Protein AF-A0A7Y5VSL1-F1 (afdb_monomer)

Nearest PDB structures (foldseek):
  8qbn-assembly1_Y  TM=4.843E-01  e=3.886E+00  Homo sapiens
  2lt4-assembly1_A  TM=4.562E-01  e=4.986E+00  Myxococcus xanthus DK 1622
  6ahu-assembly1_K  TM=3.335E-01  e=1.625E+00  Homo sapiens
  7ae7-assembly1_b  TM=4.234E-01  e=3.224E+00  Sedimentibacter hydroxybenzoicus

Solvent-accessible surface area (backbone atoms only — not com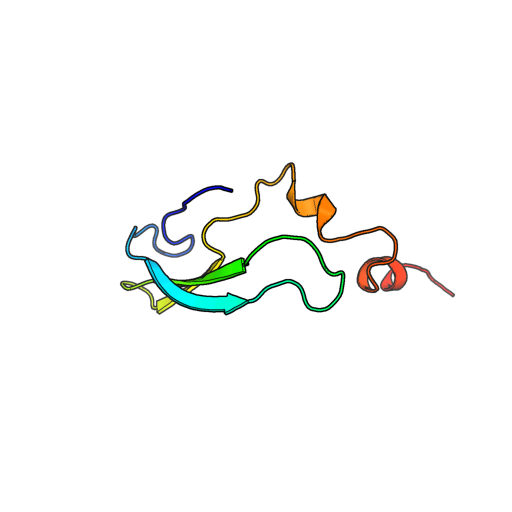parable to full-atom values): 4519 Å² total; per-residue (Å²): 115,41,82,71,49,36,91,87,77,64,50,79,41,76,38,89,71,48,75,46,59,49,87,84,84,59,54,87,64,73,52,30,35,22,31,27,76,81,82,62,52,74,44,66,48,54,33,71,46,82,92,54,50,60,74,82,57,50,89,82,37,67,78,67,61,74,76,64,81,133

Mean predicted aligned error: 5.24 Å

Sequence (70 aa):
MLHRACPLCLTDRPAPFLSAGDVWFGHPGTFTIVRCGACTALYTSPAVPPEEIGRYYPSDYAAHAADRPD

pLDDT: mean 89.47, std 10.73, range [52.78, 98.31]

Structure (mmCIF, N/CA/C/O backbone):
data_AF-A0A7Y5VSL1-F1
#
_entry.id   AF-A0A7Y5VSL1-F1
#
loop_
_atom_site.group_PDB
_atom_site.id
_atom_site.type_symbol
_atom_site.label_atom_id
_atom_site.label_alt_id
_atom_site.label_comp_id
_atom_site.label_asym_id
_atom_site.label_entity_id
_atom_site.label_seq_id
_atom_site.pdbx_PDB_ins_code
_atom_site.Cartn_x
_atom_site.Cartn_y
_atom_site.Cartn_z
_atom_site.occupancy
_atom_site.B_iso_or_equiv
_atom_site.auth_seq_id
_atom_site.auth_comp_id
_atom_site.auth_asym_id
_atom_site.auth_atom_id
_atom_site.pdbx_PDB_model_num
ATOM 1 N N . MET A 1 1 ? 10.667 2.869 3.710 1.00 68.69 1 MET A N 1
ATOM 2 C CA . MET A 1 1 ? 9.316 2.323 3.999 1.00 68.69 1 MET A CA 1
ATOM 3 C C . MET A 1 1 ? 8.750 2.986 5.248 1.00 68.69 1 MET A C 1
ATOM 5 O O . MET A 1 1 ? 9.409 2.970 6.278 1.00 68.69 1 MET A O 1
ATOM 9 N N . LEU A 1 2 ? 7.568 3.595 5.147 1.00 76.44 2 LEU A N 1
ATOM 10 C CA . LEU A 1 2 ? 6.958 4.408 6.205 1.00 76.44 2 LEU A CA 1
ATOM 11 C C . LEU A 1 2 ? 5.720 3.707 6.785 1.00 76.44 2 LEU A C 1
ATOM 13 O O . LEU A 1 2 ? 4.768 3.426 6.054 1.00 76.44 2 LEU A O 1
ATOM 17 N N . HIS A 1 3 ? 5.716 3.434 8.095 1.00 79.75 3 HIS A N 1
ATOM 18 C CA . HIS A 1 3 ? 4.488 3.067 8.816 1.00 79.75 3 HIS A CA 1
ATOM 19 C C . HIS A 1 3 ? 3.508 4.244 8.782 1.00 79.75 3 HIS A C 1
ATOM 21 O O . HIS A 1 3 ? 3.923 5.395 8.917 1.00 79.75 3 HIS A O 1
ATOM 27 N N . ARG A 1 4 ? 2.213 3.971 8.604 1.00 83.19 4 ARG A N 1
ATOM 28 C CA . ARG A 1 4 ? 1.176 5.010 8.550 1.00 83.19 4 ARG A CA 1
ATOM 29 C C . ARG A 1 4 ? -0.108 4.568 9.242 1.00 83.19 4 ARG A C 1
ATOM 31 O O . ARG A 1 4 ? -0.578 3.444 9.038 1.00 83.19 4 ARG A O 1
ATOM 38 N N . ALA A 1 5 ? -0.720 5.508 9.959 1.00 94.19 5 ALA A N 1
ATOM 39 C CA . ALA A 1 5 ? -2.116 5.411 10.362 1.00 94.19 5 ALA A CA 1
ATOM 40 C C . ALA A 1 5 ? -3.032 5.313 9.126 1.00 94.19 5 ALA A C 1
ATOM 42 O O . ALA A 1 5 ? -2.627 5.609 7.994 1.00 94.19 5 ALA A O 1
ATOM 43 N N . CYS A 1 6 ? -4.285 4.897 9.331 1.00 95.75 6 CYS A N 1
ATOM 44 C CA . CYS A 1 6 ? -5.239 4.763 8.236 1.00 95.75 6 CYS A CA 1
ATOM 45 C C . CYS A 1 6 ? -5.404 6.097 7.484 1.00 95.75 6 CYS A C 1
ATOM 47 O O . CYS A 1 6 ? -5.789 7.088 8.098 1.00 95.75 6 CYS A O 1
ATOM 49 N N . PRO A 1 7 ? -5.208 6.143 6.156 1.00 94.62 7 PRO A N 1
ATOM 50 C CA . PRO A 1 7 ? -5.309 7.393 5.401 1.00 94.62 7 PRO A CA 1
ATOM 51 C C . PRO A 1 7 ? -6.730 7.947 5.283 1.00 94.62 7 PRO A C 1
ATOM 53 O O . PRO A 1 7 ? -6.890 9.092 4.882 1.00 94.62 7 PRO A O 1
ATOM 56 N N . LEU A 1 8 ? -7.753 7.141 5.586 1.00 96.56 8 LEU A N 1
ATOM 57 C CA . LEU A 1 8 ? -9.151 7.561 5.477 1.00 96.56 8 LEU A CA 1
ATOM 58 C C . LEU A 1 8 ? -9.716 8.063 6.807 1.00 96.56 8 LEU A C 1
ATOM 60 O O . LEU A 1 8 ? -10.360 9.102 6.839 1.00 96.56 8 LEU A O 1
ATOM 64 N N . CYS A 1 9 ? -9.493 7.331 7.905 1.00 97.69 9 CY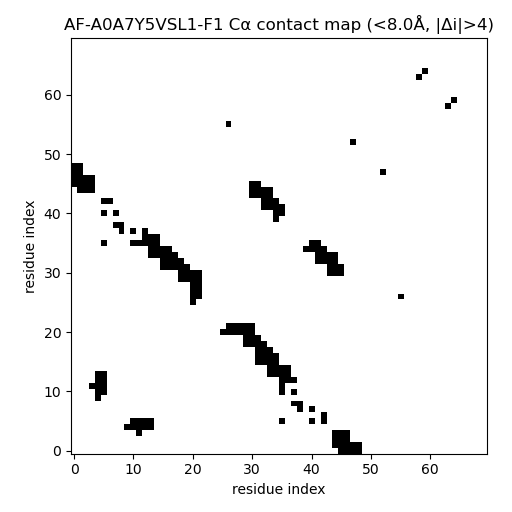S A N 1
ATOM 65 C CA . CYS A 1 9 ? -10.062 7.670 9.219 1.00 97.69 9 CYS A CA 1
ATOM 66 C C . CYS A 1 9 ? -9.022 8.058 10.277 1.00 97.69 9 CYS A C 1
ATOM 68 O O . CYS A 1 9 ? -9.378 8.252 11.436 1.00 97.69 9 CYS A O 1
ATOM 70 N N . LEU A 1 10 ? -7.738 8.108 9.907 1.00 96.44 10 LEU A N 1
ATOM 71 C CA . LEU A 1 10 ? -6.604 8.511 10.750 1.00 96.44 10 LEU A CA 1
ATOM 72 C C . LEU A 1 10 ? -6.352 7.644 11.996 1.00 96.44 10 LEU A C 1
ATOM 74 O O . LEU A 1 10 ? -5.437 7.916 12.766 1.00 96.44 10 LEU A O 1
ATOM 78 N N . THR A 1 11 ? -7.105 6.558 12.183 1.00 97.19 11 THR A N 1
ATOM 79 C CA . THR A 1 11 ? -6.882 5.609 13.280 1.00 97.19 11 THR A CA 1
ATOM 80 C C . THR A 1 11 ? -5.684 4.702 12.987 1.00 97.19 11 THR A C 1
ATOM 82 O O . THR A 1 11 ? -5.592 4.127 11.898 1.00 97.19 11 THR A O 1
ATOM 85 N N . ASP A 1 12 ? -4.810 4.496 13.975 1.00 96.50 12 ASP A N 1
ATOM 86 C CA . ASP A 1 12 ? -3.679 3.562 13.889 1.00 96.50 12 ASP A CA 1
ATOM 87 C C . ASP A 1 12 ? -4.048 2.173 14.439 1.00 96.50 12 ASP A C 1
ATOM 89 O O . ASP A 1 12 ? -3.647 1.762 15.524 1.00 96.50 12 ASP A O 1
ATOM 93 N N . ARG A 1 13 ? -4.907 1.463 13.697 1.00 96.44 13 ARG A N 1
ATOM 94 C CA . ARG A 1 13 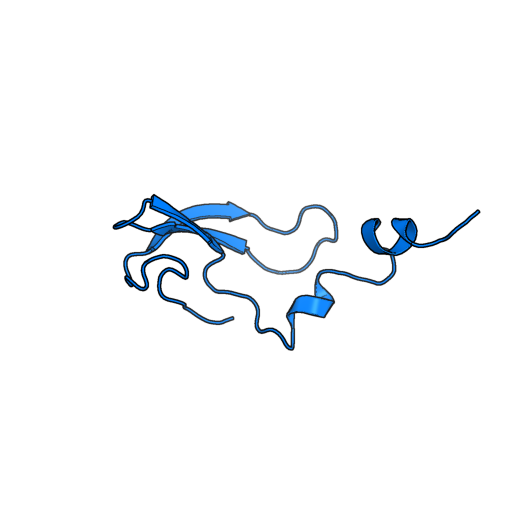? -5.269 0.059 13.971 1.00 96.44 13 ARG A CA 1
ATOM 95 C C . ARG A 1 13 ? -5.130 -0.809 12.715 1.00 96.44 13 ARG A C 1
ATOM 97 O O . ARG A 1 13 ? -6.149 -1.286 12.208 1.00 96.44 13 ARG A O 1
ATOM 104 N N . PRO A 1 14 ? -3.920 -0.965 12.150 1.00 96.56 14 PRO A N 1
ATOM 105 C CA . PRO A 1 14 ? -3.707 -1.842 11.006 1.00 96.56 14 PRO A CA 1
ATOM 106 C C . PRO A 1 14 ? -3.711 -3.316 11.430 1.00 96.56 14 PRO A C 1
ATOM 108 O O . PRO A 1 14 ? -3.061 -3.692 12.401 1.00 96.56 14 PRO A O 1
ATOM 111 N N . ALA A 1 15 ? -4.397 -4.161 10.666 1.00 96.69 15 ALA A N 1
ATOM 112 C CA . ALA A 1 15 ? -4.286 -5.616 10.749 1.00 96.69 15 ALA A CA 1
ATOM 113 C C . ALA A 1 15 ? -3.810 -6.170 9.395 1.00 96.69 15 ALA A C 1
ATOM 115 O O . ALA A 1 15 ? -4.389 -5.782 8.376 1.00 96.69 15 ALA A O 1
ATOM 116 N N . PRO A 1 16 ? -2.788 -7.047 9.333 1.00 97.06 16 PRO A N 1
ATOM 117 C CA . PRO A 1 16 ? -2.367 -7.674 8.081 1.00 97.06 16 PRO A CA 1
ATOM 118 C C . PRO A 1 16 ? -3.541 -8.351 7.370 1.00 97.06 16 PRO A C 1
ATOM 120 O O . PRO A 1 16 ? -4.334 -9.049 8.000 1.00 97.06 16 PRO A O 1
ATOM 123 N N . PHE A 1 17 ? -3.660 -8.122 6.064 1.00 98.06 17 PHE A N 1
ATOM 124 C CA . PHE A 1 17 ? -4.723 -8.694 5.239 1.00 98.06 17 PHE A CA 1
ATOM 125 C C . PHE A 1 17 ? -4.161 -9.551 4.105 1.00 98.06 17 PHE A C 1
ATOM 127 O O . PHE A 1 17 ? -4.619 -10.670 3.898 1.00 98.06 17 PHE A O 1
ATOM 134 N N . LEU A 1 18 ? -3.153 -9.045 3.392 1.00 97.56 18 LEU A N 1
ATOM 135 C CA . LEU A 1 18 ? -2.493 -9.753 2.298 1.00 97.56 18 LEU A CA 1
ATOM 136 C C . LEU A 1 18 ? -1.041 -9.293 2.194 1.00 97.56 18 LEU A C 1
ATOM 138 O O . LEU A 1 18 ? -0.780 -8.098 2.302 1.00 97.56 18 LEU A O 1
ATOM 142 N N . SER A 1 19 ? -0.125 -10.214 1.914 1.00 96.44 19 SER A N 1
ATOM 143 C CA . SER A 1 19 ? 1.271 -9.900 1.610 1.00 96.44 19 SER A CA 1
ATOM 144 C C . SER A 1 19 ? 1.714 -10.665 0.371 1.00 96.44 19 SER A C 1
ATOM 146 O O . SER A 1 19 ? 1.440 -11.858 0.256 1.00 96.44 19 SER A O 1
ATOM 148 N N . ALA A 1 20 ? 2.392 -9.985 -0.550 1.00 95.12 20 ALA A N 1
ATOM 149 C CA . ALA A 1 20 ? 2.928 -10.587 -1.767 1.00 95.12 20 ALA A CA 1
ATOM 150 C C . ALA A 1 20 ? 4.227 -9.892 -2.199 1.00 95.12 20 ALA A C 1
ATOM 152 O O . ALA A 1 20 ? 4.450 -8.722 -1.882 1.00 95.12 20 ALA A O 1
ATOM 153 N N . GLY A 1 21 ? 5.087 -10.615 -2.915 1.00 94.69 21 GLY A N 1
ATOM 154 C CA . GLY A 1 21 ? 6.192 -10.012 -3.663 1.00 94.69 21 GLY A CA 1
ATOM 155 C C . GLY A 1 21 ? 5.717 -9.438 -4.999 1.00 94.69 21 GLY A C 1
ATOM 156 O O . GLY A 1 21 ? 4.568 -9.641 -5.398 1.00 94.69 21 GLY A O 1
ATOM 157 N N . ASP A 1 22 ? 6.608 -8.742 -5.701 1.00 91.75 22 ASP A N 1
ATOM 158 C CA . ASP A 1 22 ? 6.355 -8.340 -7.083 1.00 91.75 22 ASP A CA 1
ATOM 159 C C . ASP A 1 22 ? 6.541 -9.534 -8.029 1.00 91.75 22 ASP A C 1
ATOM 161 O O . ASP A 1 22 ? 7.633 -10.087 -8.158 1.00 91.75 22 ASP A O 1
ATOM 165 N N . VAL A 1 23 ? 5.451 -9.931 -8.680 1.00 88.75 23 VAL A N 1
ATOM 166 C CA . VAL A 1 23 ? 5.408 -11.065 -9.615 1.00 88.75 23 VAL A CA 1
ATOM 167 C C . VAL A 1 23 ? 5.578 -10.647 -11.076 1.00 88.75 23 VAL A C 1
ATOM 169 O O . VAL A 1 23 ? 5.678 -11.518 -11.936 1.00 88.75 23 VAL A O 1
ATOM 172 N N . TRP A 1 24 ? 5.589 -9.343 -11.364 1.00 86.31 24 TRP A N 1
ATOM 173 C CA . TRP A 1 24 ? 5.639 -8.810 -12.726 1.00 86.31 24 TRP A CA 1
ATOM 174 C C . TRP A 1 24 ? 7.044 -8.348 -13.098 1.00 86.31 24 TRP A C 1
ATOM 176 O O . TRP A 1 24 ? 7.590 -8.818 -14.092 1.00 86.31 24 TRP A O 1
ATOM 186 N N . PHE A 1 25 ? 7.641 -7.466 -12.292 1.00 88.25 25 PHE A N 1
ATOM 187 C CA . PHE A 1 25 ? 8.962 -6.886 -12.573 1.00 88.25 25 PHE A CA 1
ATOM 188 C C . PHE A 1 25 ? 10.066 -7.448 -11.668 1.00 88.25 25 PHE A C 1
ATOM 190 O O . PHE A 1 25 ? 11.243 -7.136 -11.846 1.00 88.25 25 PHE A O 1
ATOM 197 N N . GLY A 1 26 ? 9.706 -8.320 -10.720 1.00 89.06 26 GLY A N 1
ATOM 198 C CA . GLY A 1 26 ? 10.650 -8.978 -9.820 1.00 89.06 26 GLY A CA 1
ATOM 199 C C . GLY A 1 26 ? 11.336 -8.020 -8.845 1.00 89.06 26 GLY A C 1
ATOM 200 O O . GLY A 1 26 ? 12.432 -8.320 -8.366 1.00 89.06 26 GLY A O 1
ATOM 201 N N . HIS A 1 27 ? 10.731 -6.866 -8.546 1.00 90.75 27 HIS A N 1
ATOM 202 C CA . HIS A 1 27 ? 11.284 -5.945 -7.565 1.00 90.75 27 HIS A CA 1
ATOM 203 C C . HIS A 1 27 ? 11.442 -6.628 -6.195 1.00 90.75 27 HIS A C 1
ATOM 205 O O . HIS A 1 27 ? 10.525 -7.307 -5.718 1.00 90.75 27 HIS A O 1
ATOM 211 N N . PRO A 1 28 ? 12.588 -6.435 -5.517 1.00 89.00 28 PRO A N 1
ATOM 212 C CA . PRO A 1 28 ? 12.821 -7.053 -4.224 1.00 89.00 28 PRO A CA 1
ATOM 213 C C . PRO A 1 28 ? 11.864 -6.487 -3.172 1.00 89.00 28 PRO A C 1
ATOM 215 O O . PRO A 1 28 ? 11.628 -5.278 -3.103 1.00 89.00 28 PRO A O 1
ATOM 218 N N . GLY A 1 29 ? 11.368 -7.366 -2.303 1.00 88.19 29 GLY A N 1
ATOM 219 C CA . GLY A 1 29 ? 10.580 -6.992 -1.135 1.00 88.19 29 GLY A CA 1
ATOM 220 C C . GLY A 1 29 ? 9.238 -7.706 -1.040 1.00 88.19 29 GLY A C 1
ATOM 221 O O . GLY A 1 29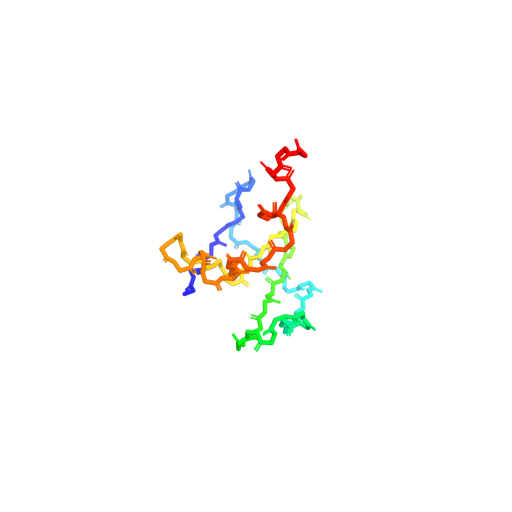 ? 8.891 -8.580 -1.831 1.00 88.19 29 GLY A O 1
ATOM 222 N N . THR A 1 30 ? 8.483 -7.330 -0.014 1.00 92.81 30 THR A N 1
ATOM 223 C CA . THR A 1 30 ? 7.118 -7.799 0.219 1.00 92.81 30 THR A CA 1
ATOM 224 C C . THR A 1 30 ? 6.235 -6.588 0.455 1.00 92.81 30 THR A C 1
ATOM 226 O O . THR A 1 30 ? 6.530 -5.750 1.308 1.00 92.81 30 THR A O 1
ATOM 229 N N . PHE A 1 31 ? 5.146 -6.506 -0.296 1.00 93.19 31 PHE A N 1
ATOM 230 C CA . PHE A 1 31 ? 4.137 -5.471 -0.162 1.00 93.19 31 PHE A CA 1
ATOM 231 C C . PHE A 1 31 ? 2.982 -6.029 0.648 1.00 93.19 31 PHE A C 1
ATOM 233 O O . PHE A 1 31 ? 2.413 -7.064 0.301 1.00 93.19 31 PHE A O 1
ATOM 240 N N . THR A 1 32 ? 2.638 -5.332 1.726 1.00 95.50 32 THR A N 1
ATOM 241 C CA . THR A 1 32 ? 1.570 -5.748 2.631 1.00 95.50 32 THR A CA 1
ATOM 242 C C . THR A 1 32 ? 0.400 -4.785 2.530 1.00 95.50 32 THR A C 1
ATOM 244 O O . THR A 1 32 ? 0.538 -3.583 2.757 1.00 95.50 32 THR A O 1
ATOM 247 N N . ILE A 1 33 ? -0.770 -5.334 2.224 1.00 96.69 33 ILE A N 1
ATOM 248 C CA . ILE A 1 33 ? -2.059 -4.687 2.419 1.00 96.69 33 ILE A CA 1
ATOM 249 C C . ILE A 1 33 ? -2.512 -4.975 3.846 1.00 96.69 33 ILE A C 1
ATOM 251 O O . ILE A 1 33 ? -2.555 -6.126 4.288 1.00 96.69 33 ILE A O 1
ATOM 255 N N . VAL A 1 34 ? -2.886 -3.920 4.559 1.00 97.62 34 VAL A N 1
ATOM 256 C CA . VAL A 1 34 ? -3.506 -3.997 5.879 1.00 97.62 34 VAL A CA 1
ATOM 257 C C . VAL A 1 34 ? -4.963 -3.557 5.794 1.00 97.62 34 VAL A C 1
ATOM 259 O O . VAL A 1 34 ? -5.333 -2.734 4.956 1.00 97.62 34 VAL A O 1
ATOM 262 N N . ARG A 1 35 ? -5.796 -4.090 6.685 1.00 98.31 35 ARG A N 1
ATOM 263 C CA . ARG A 1 35 ? -7.170 -3.650 6.919 1.00 98.31 35 ARG A CA 1
ATOM 264 C C . ARG A 1 35 ? -7.222 -2.773 8.164 1.00 98.31 35 ARG A C 1
ATOM 266 O O . ARG A 1 35 ? -6.745 -3.173 9.223 1.00 98.31 35 ARG A O 1
ATOM 273 N N . CYS A 1 36 ? -7.843 -1.600 8.062 1.00 98.06 36 CYS A N 1
ATOM 274 C CA . CYS A 1 36 ? -8.111 -0.758 9.224 1.00 98.06 36 CYS A CA 1
ATOM 275 C C . CYS A 1 36 ? -9.159 -1.414 10.135 1.00 98.06 36 CYS A C 1
ATOM 277 O O . CYS A 1 36 ? -10.284 -1.666 9.706 1.00 98.06 36 CYS A O 1
ATOM 279 N N . GLY A 1 37 ? -8.840 -1.595 11.415 1.00 97.81 37 GLY A N 1
ATOM 280 C CA . GLY A 1 37 ? -9.779 -2.092 12.425 1.00 97.81 37 GLY A CA 1
ATOM 281 C C . GLY A 1 37 ? -10.891 -1.1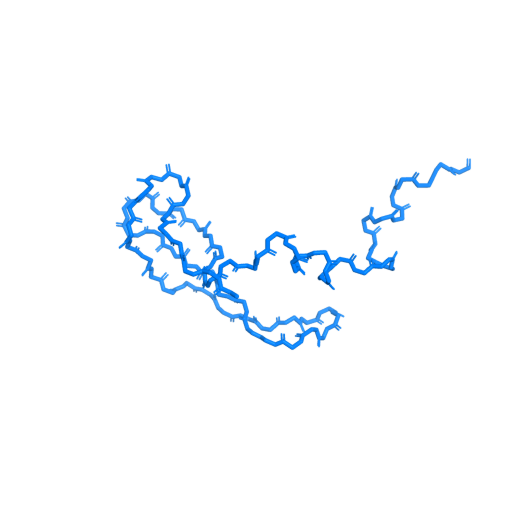08 12.821 1.00 97.81 37 GLY A C 1
ATOM 282 O O . GLY A 1 37 ? -11.734 -1.462 13.638 1.00 97.81 37 GLY A O 1
ATOM 283 N N . ALA A 1 38 ? -10.894 0.123 12.292 1.00 98.12 38 ALA A N 1
ATOM 284 C CA . ALA A 1 38 ? -11.924 1.132 12.560 1.00 98.12 38 ALA A CA 1
ATOM 285 C C . ALA A 1 38 ? -12.890 1.313 11.380 1.00 98.12 38 ALA A C 1
ATOM 287 O O . ALA A 1 38 ? -14.083 1.078 11.526 1.00 98.12 38 ALA A O 1
ATOM 288 N N . CYS A 1 39 ? -12.380 1.705 10.208 1.00 98.06 39 CYS A N 1
ATOM 289 C CA . CYS A 1 39 ? -13.209 1.990 9.032 1.00 98.06 39 CYS A CA 1
ATOM 290 C C . CYS A 1 39 ? -13.173 0.896 7.956 1.00 98.06 39 CYS A C 1
ATOM 292 O O . CYS A 1 39 ? -13.760 1.069 6.894 1.00 98.06 39 CYS A O 1
ATOM 294 N N . THR A 1 40 ? -12.472 -0.218 8.191 1.00 98.12 40 THR A N 1
ATOM 295 C CA . THR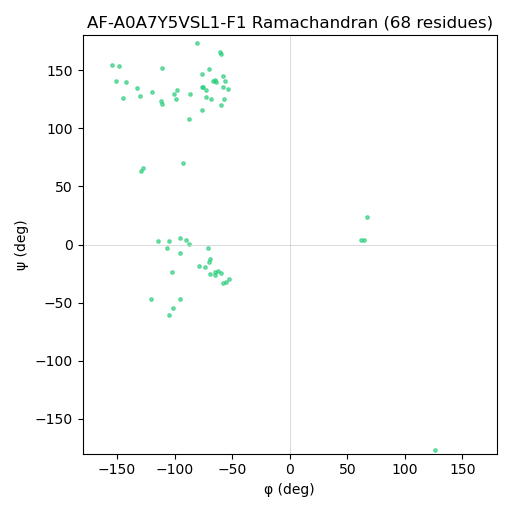 A 1 40 ? -12.330 -1.368 7.270 1.00 98.12 40 THR A CA 1
ATOM 296 C C . THR A 1 40 ? -11.610 -1.107 5.943 1.00 98.12 40 THR A C 1
ATOM 298 O O . THR A 1 40 ? -11.452 -2.033 5.150 1.00 98.12 40 THR A O 1
ATOM 301 N N . ALA A 1 41 ? -11.095 0.107 5.724 1.00 98.06 41 ALA A N 1
ATOM 302 C CA . ALA A 1 41 ? -10.299 0.446 4.550 1.00 98.06 41 ALA A CA 1
ATOM 303 C C . ALA A 1 41 ? -9.084 -0.477 4.387 1.00 98.06 41 ALA A C 1
ATOM 305 O O . ALA A 1 41 ? -8.409 -0.799 5.370 1.00 98.06 41 ALA A O 1
ATOM 306 N N . LEU A 1 42 ? -8.792 -0.844 3.139 1.00 97.88 42 LEU A N 1
ATOM 307 C CA . LEU A 1 42 ? -7.584 -1.566 2.753 1.00 97.88 42 LEU A CA 1
ATOM 308 C C . LEU A 1 42 ? -6.547 -0.578 2.220 1.00 97.88 42 LEU A C 1
ATOM 310 O O . LEU A 1 42 ? -6.873 0.288 1.410 1.00 97.88 42 LEU A O 1
ATOM 314 N N . TYR A 1 43 ? -5.307 -0.689 2.683 1.00 96.12 43 TYR A N 1
ATOM 315 C CA . TYR A 1 43 ? -4.215 0.174 2.237 1.00 96.12 43 TYR A CA 1
ATOM 316 C C . TYR A 1 43 ? -2.860 -0.508 2.412 1.00 96.12 43 TYR A C 1
ATOM 318 O O . TYR A 1 43 ? -2.697 -1.371 3.271 1.00 96.12 43 TYR A O 1
ATOM 326 N N . THR A 1 44 ? -1.873 -0.103 1.614 1.00 94.62 44 THR A N 1
ATOM 327 C CA . THR A 1 44 ? -0.498 -0.593 1.749 1.00 94.62 44 THR A CA 1
ATOM 328 C C . THR A 1 44 ? 0.163 0.004 2.990 1.00 94.62 44 THR A C 1
ATOM 330 O O . THR A 1 44 ? 0.173 1.234 3.157 1.00 94.62 44 THR A O 1
ATOM 333 N N . SER A 1 45 ? 0.716 -0.860 3.844 1.00 93.81 45 SER A N 1
ATOM 334 C CA . SER A 1 45 ? 1.540 -0.479 4.991 1.00 93.81 45 SER A CA 1
ATOM 335 C C . SER A 1 45 ? 2.662 -1.508 5.214 1.00 93.81 45 SER A C 1
ATOM 337 O O . SER A 1 45 ? 2.358 -2.695 5.353 1.00 93.81 45 SER A O 1
ATOM 339 N N . PRO A 1 46 ? 3.936 -1.081 5.277 1.00 91.38 46 PRO A N 1
ATOM 340 C CA . PRO A 1 46 ? 4.387 0.306 5.160 1.00 91.38 46 PRO A CA 1
ATOM 341 C C . PRO A 1 46 ? 4.221 0.860 3.735 1.00 91.38 46 PRO A C 1
ATOM 343 O O . PRO A 1 46 ? 4.263 0.124 2.752 1.00 91.38 46 PRO A O 1
ATOM 346 N N . ALA A 1 47 ? 4.022 2.173 3.618 1.00 90.38 47 ALA A N 1
ATOM 347 C CA . ALA A 1 47 ? 4.014 2.849 2.326 1.00 90.38 47 ALA A CA 1
ATOM 348 C C . ALA A 1 47 ? 5.445 3.025 1.799 1.00 90.38 47 ALA A C 1
ATOM 350 O O . ALA A 1 47 ? 6.394 3.245 2.562 1.00 90.38 47 ALA A O 1
ATOM 351 N N . VAL A 1 48 ? 5.592 2.956 0.479 1.00 90.44 48 VAL A N 1
ATOM 352 C CA . VAL A 1 48 ? 6.820 3.372 -0.201 1.00 90.44 48 VAL A CA 1
ATOM 353 C C . VAL A 1 48 ? 6.898 4.907 -0.159 1.00 90.44 48 VAL A C 1
ATOM 355 O O . VAL A 1 48 ? 5.882 5.554 -0.430 1.00 90.44 48 VAL A O 1
ATOM 358 N N . PRO A 1 49 ? 8.051 5.500 0.200 1.00 89.69 49 PRO A N 1
ATOM 359 C CA . PRO A 1 49 ? 8.231 6.949 0.171 1.00 89.69 49 PRO A CA 1
ATOM 360 C C . PRO A 1 49 ? 7.985 7.550 -1.227 1.00 89.69 49 PRO A C 1
ATOM 362 O O . PRO A 1 49 ? 8.324 6.907 -2.225 1.00 89.69 49 PRO A O 1
ATOM 365 N N . PRO A 1 50 ? 7.427 8.771 -1.335 1.00 90.62 50 PRO A N 1
ATOM 366 C CA . PRO A 1 50 ? 7.183 9.425 -2.626 1.00 90.62 50 PRO A CA 1
ATOM 367 C C . PRO A 1 50 ? 8.427 9.560 -3.516 1.00 90.62 50 PRO A C 1
ATOM 369 O O . PRO A 1 50 ? 8.327 9.486 -4.733 1.00 90.62 50 PRO A O 1
ATOM 372 N N . GL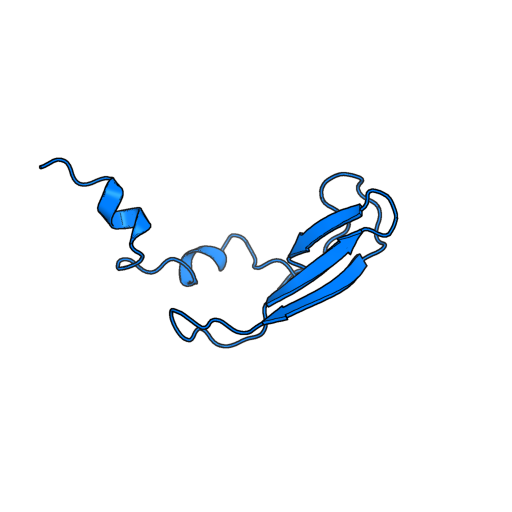U A 1 51 ? 9.606 9.723 -2.929 1.00 94.12 51 GLU A N 1
ATOM 373 C CA . GLU A 1 51 ? 10.884 9.805 -3.635 1.00 94.12 51 GLU A CA 1
ATOM 374 C C . GLU A 1 51 ? 11.374 8.447 -4.175 1.00 94.12 51 GLU A C 1
ATOM 376 O O . GLU A 1 51 ? 12.195 8.396 -5.089 1.00 94.12 51 GLU A O 1
ATOM 381 N N . GLU A 1 52 ? 10.854 7.337 -3.644 1.00 91.69 52 GLU A N 1
ATOM 382 C CA . GLU A 1 52 ? 11.208 5.973 -4.054 1.00 91.69 52 GLU A CA 1
ATOM 383 C C . GLU A 1 52 ? 10.152 5.334 -4.966 1.00 91.69 52 GLU A C 1
ATOM 385 O O . GLU A 1 52 ? 10.488 4.435 -5.738 1.00 91.69 52 GLU A O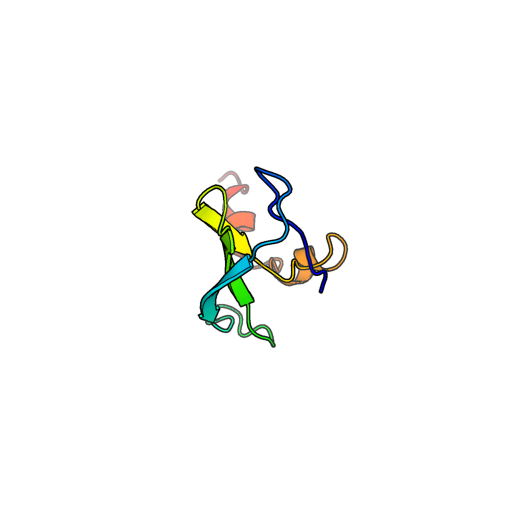 1
ATOM 390 N N . ILE A 1 53 ? 8.891 5.792 -4.913 1.00 91.31 53 ILE A N 1
ATOM 391 C CA . ILE A 1 53 ? 7.757 5.140 -5.593 1.00 91.31 53 ILE A CA 1
ATOM 392 C C . ILE A 1 53 ? 7.954 5.013 -7.105 1.00 91.31 53 ILE A C 1
ATOM 394 O O . ILE A 1 53 ? 7.552 4.006 -7.682 1.00 91.31 53 ILE A O 1
ATOM 398 N N . GLY A 1 54 ? 8.638 5.974 -7.736 1.00 91.94 54 GLY A N 1
ATOM 399 C CA . GLY A 1 54 ? 8.907 5.957 -9.176 1.00 91.94 54 GLY A CA 1
ATOM 400 C C . GLY A 1 54 ? 9.709 4.737 -9.644 1.00 91.94 54 GLY A C 1
ATOM 401 O O . GLY A 1 54 ? 9.564 4.319 -10.787 1.00 91.94 54 GLY A O 1
ATOM 402 N N . ARG A 1 55 ? 10.497 4.103 -8.763 1.00 91.44 55 ARG A N 1
ATOM 403 C CA . ARG A 1 55 ? 11.288 2.904 -9.099 1.00 91.44 55 ARG A CA 1
ATOM 404 C C . ARG A 1 55 ? 10.434 1.687 -9.459 1.00 91.44 55 ARG A C 1
ATOM 406 O O . ARG A 1 55 ? 10.935 0.809 -10.150 1.00 91.44 55 ARG A O 1
ATOM 413 N N . TYR A 1 56 ? 9.184 1.643 -8.997 1.00 91.00 56 TYR A N 1
ATOM 414 C CA . TYR A 1 56 ? 8.236 0.554 -9.264 1.00 91.00 56 TYR A CA 1
ATOM 415 C C . TYR A 1 56 ? 7.436 0.748 -10.561 1.00 91.00 56 TYR A C 1
ATOM 417 O O . TYR A 1 56 ? 6.592 -0.078 -10.895 1.00 91.00 56 TYR A O 1
ATOM 425 N N . TYR A 1 57 ? 7.685 1.844 -11.282 1.00 91.12 57 TYR A N 1
ATOM 426 C CA . TYR A 1 57 ? 7.033 2.184 -12.545 1.00 91.12 57 TYR A CA 1
ATOM 427 C C . TYR A 1 57 ? 8.104 2.479 -13.608 1.00 91.12 57 TYR A C 1
ATOM 429 O O . TYR A 1 57 ? 8.243 3.634 -14.027 1.00 91.12 57 TYR A O 1
ATOM 437 N N . PRO A 1 58 ? 8.903 1.467 -14.009 1.00 87.81 58 PRO A N 1
ATOM 438 C CA . PRO A 1 58 ? 9.996 1.639 -14.971 1.00 87.81 58 PRO A CA 1
ATOM 439 C C . PRO A 1 58 ? 9.482 2.140 -16.326 1.00 87.81 58 PRO A C 1
ATOM 441 O O . PRO A 1 58 ? 8.285 2.102 -16.586 1.00 87.81 58 PRO A O 1
ATOM 444 N N . SER A 1 59 ? 10.362 2.627 -17.205 1.00 87.62 59 SER A N 1
ATOM 445 C CA . SER A 1 59 ? 9.951 3.258 -18.473 1.00 87.62 59 SER A CA 1
ATOM 446 C C . SER A 1 59 ? 9.203 2.323 -19.430 1.00 87.62 59 SER A C 1
ATOM 448 O O . SER A 1 59 ? 8.472 2.790 -20.294 1.00 87.62 59 SER A O 1
ATOM 450 N N . ASP A 1 60 ? 9.391 1.014 -19.285 1.00 85.56 60 ASP A N 1
ATOM 451 C CA . ASP A 1 60 ? 8.692 -0.045 -20.015 1.00 85.56 60 ASP A CA 1
ATOM 452 C C . ASP A 1 60 ? 7.401 -0.517 -19.318 1.00 85.56 60 ASP A C 1
ATOM 454 O O . ASP A 1 60 ? 6.724 -1.422 -19.809 1.00 85.56 60 ASP A O 1
ATOM 458 N N . TYR A 1 61 ? 7.009 0.109 -18.202 1.00 87.94 61 TYR A N 1
ATOM 459 C CA . TYR A 1 61 ? 5.708 -0.114 -17.584 1.00 87.94 61 TYR A CA 1
ATOM 460 C C . TYR A 1 61 ? 4.599 0.255 -18.571 1.00 87.94 61 TYR A C 1
ATOM 462 O O . TYR A 1 61 ? 4.498 1.400 -19.012 1.00 87.94 61 TYR A O 1
ATOM 470 N N . ALA A 1 62 ? 3.746 -0.718 -18.900 1.00 84.31 62 ALA A N 1
ATOM 471 C CA . ALA A 1 62 ? 2.791 -0.625 -20.005 1.00 84.31 62 ALA A CA 1
ATOM 472 C C . ALA A 1 62 ? 1.891 0.625 -19.969 1.00 84.31 62 ALA A C 1
ATOM 474 O O . ALA A 1 62 ? 1.512 1.131 -21.023 1.00 84.31 62 ALA A O 1
ATOM 475 N N . ALA A 1 63 ? 1.577 1.160 -18.783 1.00 86.19 63 ALA A N 1
ATOM 476 C CA . ALA A 1 63 ? 0.771 2.375 -18.667 1.00 86.19 63 ALA A CA 1
ATOM 477 C C . ALA A 1 63 ? 1.457 3.625 -19.252 1.00 86.19 63 ALA A C 1
ATOM 479 O O . ALA A 1 63 ? 0.757 4.524 -19.701 1.00 86.19 63 ALA A O 1
ATOM 480 N N . HIS A 1 64 ? 2.794 3.675 -19.313 1.00 84.56 64 HIS A N 1
ATOM 481 C CA . HIS A 1 64 ? 3.516 4.773 -19.973 1.00 84.56 64 HIS A CA 1
ATOM 482 C C . HIS A 1 64 ? 3.344 4.754 -21.496 1.00 84.56 64 HIS A C 1
ATOM 484 O O . HIS A 1 64 ? 3.454 5.791 -22.141 1.00 84.56 64 HIS A O 1
ATOM 490 N N . ALA A 1 65 ? 3.067 3.587 -22.090 1.00 75.12 65 ALA A N 1
ATOM 491 C CA . ALA A 1 65 ? 2.890 3.451 -23.535 1.00 75.12 65 ALA A CA 1
ATOM 492 C C . ALA A 1 65 ? 1.504 3.914 -24.022 1.00 75.12 65 ALA A C 1
ATOM 494 O O . ALA A 1 65 ? 1.343 4.194 -25.209 1.00 75.12 65 ALA A O 1
ATOM 495 N N . ALA A 1 66 ? 0.518 4.014 -23.123 1.00 65.56 66 ALA A N 1
ATOM 496 C CA . ALA A 1 66 ? -0.857 4.395 -23.453 1.00 65.56 66 ALA A CA 1
ATOM 497 C C . ALA A 1 66 ? -1.014 5.870 -23.887 1.00 65.56 66 ALA A C 1
ATOM 499 O O . ALA A 1 66 ? -2.051 6.221 -24.439 1.00 65.56 66 ALA A O 1
ATOM 500 N N . ASP A 1 67 ? 0.014 6.703 -23.688 1.00 57.47 67 ASP A N 1
ATOM 501 C CA . ASP A 1 67 ? 0.038 8.129 -24.055 1.00 57.47 67 ASP A CA 1
ATOM 502 C C . ASP A 1 67 ? 0.685 8.412 -25.425 1.00 57.47 67 ASP A C 1
ATOM 504 O O . ASP A 1 67 ? 0.868 9.572 -25.799 1.00 57.47 67 ASP A O 1
ATOM 508 N N . ARG A 1 68 ? 1.057 7.381 -26.200 1.00 54.25 68 ARG A N 1
ATOM 509 C CA . ARG A 1 68 ? 1.619 7.580 -27.543 1.00 54.25 68 ARG A CA 1
ATOM 510 C C . ARG A 1 68 ? 0.483 7.658 -28.576 1.00 54.25 68 ARG A C 1
ATOM 512 O O . ARG A 1 68 ? -0.104 6.614 -28.854 1.00 54.25 68 ARG A O 1
ATOM 519 N N . PRO A 1 69 ? 0.167 8.836 -29.153 1.00 52.78 69 PRO A N 1
ATOM 520 C CA . PRO A 1 69 ? -0.761 8.898 -30.275 1.00 52.78 69 PRO A CA 1
ATOM 521 C C . PRO A 1 69 ? -0.144 8.173 -31.481 1.00 52.78 69 PRO A C 1
ATOM 523 O O . PRO A 1 69 ? 1.074 8.244 -31.680 1.00 52.78 69 PRO A O 1
ATOM 526 N N . ASP A 1 70 ? -0.987 7.453 -32.225 1.00 56.38 70 ASP A N 1
ATOM 527 C CA . ASP A 1 70 ? -0.642 6.808 -33.502 1.00 56.38 70 ASP A CA 1
ATOM 528 C C . ASP A 1 70 ? -0.137 7.817 -34.549 1.00 56.38 70 ASP A C 1
ATOM 530 O O . ASP A 1 70 ? -0.681 8.948 -34.610 1.00 56.38 70 ASP A O 1
#

Foldseek 3Di:
DAFAADPPPRHNAWDWDDKDADPDPRDDDIWTWTAHPPPRDTDTPPDDDPVGVVVVCDCVNVVVVVPDDD

Radius of gyration: 14.93 Å; Cα contacts (8 Å, |Δi|>4): 100; chains: 1; bounding box: 26×21×48 Å

Secondary structure (DSSP, 8-state):
-B----TTT----EEEEEEE--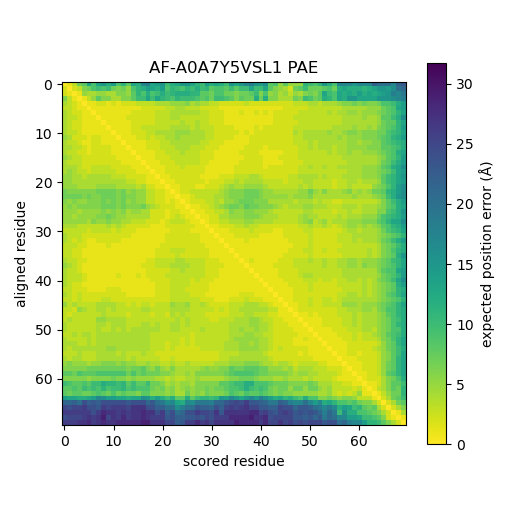SSS--SS-EEEEEETTT--EEESSBPPTTTGGGGS-TT-HHHHTT---